Protein AF-A0A499VCW4-F1 (afdb_monomer_lite)

pLDDT: mean 79.91, std 15.6, range [44.62, 96.44]

Foldseek 3Di:
DQDPQLVVLLCCCVVVVDWFKDKDKDKDAPDQCVDPPGDHPDVPPPPPPPDPDQDDDDDPPPRDPVLQLDRMFMFIDMFISVLSNLVALRVLLRVFRRQCRRCVSSVHRGPQQGDNSRAGALVPTDPVCSVVVVVVRVVSVTHYD

Secondary structure (DSSP, 8-state):
---HHHHHHHHHHHHH---SEEEEEEEEESSGGGSTTSPPPP-S---------S------TT--GGG---SEEEEEEEEEHHHHHHTSHHHHHHHHHHHHHHHHHTT-S--TTB-TTS-B-GGGS-HHHHHHHHHHHHHHT--B-

Radius of gyration: 16.68 Å; chains: 1; bounding box: 38×37×43 Å

Sequence (145 aa):
MKSGTVFLAGHARDRCGTTGTAAIEVCFVDQMHSHRHAPLEPAVGRISRERVLPMAVALPASFPQHMRTSAYAQADGAAVLDDLADARTGLVQASSPLADQIFHTFGIAEAHPLVHTGEIRASAWHFELRDTITSWARTRGVPVV

Structure (mmCIF, N/CA/C/O backbone):
data_AF-A0A499VCW4-F1
#
_entry.id   AF-A0A499VCW4-F1
#
loop_
_atom_site.group_PDB
_atom_site.id
_atom_site.type_symbol
_atom_site.label_atom_id
_atom_site.label_alt_id
_atom_site.label_comp_id
_atom_site.label_asym_id
_atom_site.label_entity_id
_atom_site.label_seq_id
_atom_site.pdbx_PDB_ins_code
_atom_site.Cartn_x
_atom_site.Cartn_y
_atom_site.Cartn_z
_atom_site.occupancy
_atom_site.B_iso_or_equiv
_atom_site.auth_seq_id
_atom_site.auth_comp_id
_atom_site.auth_asym_id
_atom_site.auth_atom_id
_atom_site.pdbx_PDB_model_num
ATOM 1 N N . MET A 1 1 ? 3.859 10.229 8.024 1.00 48.88 1 MET A N 1
ATOM 2 C CA . MET A 1 1 ? 3.180 10.068 6.719 1.00 48.88 1 MET A CA 1
ATOM 3 C C . MET A 1 1 ? 1.807 9.441 6.963 1.00 48.88 1 MET A C 1
ATOM 5 O O . MET A 1 1 ? 1.754 8.416 7.631 1.00 48.88 1 MET A O 1
ATOM 9 N N . LYS A 1 2 ? 0.704 10.079 6.546 1.00 53.88 2 LYS A N 1
ATOM 10 C CA . LYS A 1 2 ? -0.648 9.482 6.583 1.00 53.88 2 LYS A CA 1
ATOM 11 C C . LYS A 1 2 ? -1.031 9.147 5.141 1.00 53.88 2 LYS A C 1
ATOM 13 O O . LYS A 1 2 ? -0.944 10.034 4.296 1.00 53.88 2 LYS A O 1
ATOM 18 N N . SER A 1 3 ? -1.364 7.890 4.851 1.00 73.81 3 SER A N 1
ATOM 19 C CA . SER A 1 3 ? -1.832 7.500 3.516 1.00 73.81 3 SER A CA 1
ATOM 20 C C . SER A 1 3 ? -3.289 7.929 3.320 1.00 73.81 3 SER A C 1
ATOM 22 O O . SER A 1 3 ? -4.028 8.087 4.295 1.00 73.81 3 SER A O 1
ATOM 24 N N . GLY A 1 4 ? -3.706 8.113 2.062 1.00 78.88 4 GLY A N 1
ATOM 25 C CA . GLY A 1 4 ? -5.107 8.394 1.731 1.00 78.88 4 GLY A CA 1
ATOM 26 C C . GLY A 1 4 ? -6.043 7.287 2.223 1.00 78.88 4 GLY A C 1
ATOM 27 O O . GLY A 1 4 ? -7.074 7.586 2.811 1.00 78.88 4 GLY A O 1
ATOM 28 N N . THR A 1 5 ? -5.634 6.021 2.095 1.00 84.19 5 THR A N 1
ATOM 29 C CA . THR A 1 5 ? -6.396 4.855 2.571 1.00 84.19 5 THR A CA 1
ATOM 30 C C . THR A 1 5 ? -6.634 4.886 4.080 1.00 84.19 5 THR A C 1
ATOM 32 O O . THR A 1 5 ? -7.768 4.725 4.515 1.00 84.19 5 THR A O 1
ATOM 35 N N . VAL A 1 6 ? -5.601 5.173 4.883 1.00 87.88 6 VAL A N 1
ATOM 36 C CA . VAL A 1 6 ? -5.734 5.288 6.350 1.00 87.88 6 VAL A CA 1
ATOM 37 C C . VAL A 1 6 ? -6.665 6.440 6.722 1.00 87.88 6 VAL A C 1
ATOM 39 O O . VAL A 1 6 ? -7.473 6.320 7.639 1.00 87.88 6 VAL A O 1
ATOM 42 N N . PHE A 1 7 ? -6.570 7.565 6.007 1.00 87.50 7 PHE A N 1
ATOM 43 C CA . PHE A 1 7 ? -7.456 8.704 6.233 1.00 87.50 7 PHE A CA 1
ATOM 44 C C . PHE A 1 7 ? -8.918 8.367 5.921 1.00 87.50 7 PHE A C 1
ATOM 46 O O . PHE A 1 7 ? -9.784 8.656 6.741 1.00 87.50 7 PHE A O 1
ATOM 53 N N . LEU A 1 8 ? -9.191 7.753 4.767 1.00 88.25 8 LEU A N 1
ATOM 54 C CA . LEU A 1 8 ? -10.547 7.396 4.350 1.00 88.25 8 LEU A CA 1
ATOM 55 C C . LEU A 1 8 ? -11.163 6.342 5.275 1.00 88.25 8 LEU A C 1
ATOM 57 O O . LEU A 1 8 ? -12.301 6.513 5.702 1.00 88.25 8 LEU A O 1
ATOM 61 N N . ALA A 1 9 ? -10.400 5.310 5.642 1.00 90.38 9 ALA A N 1
ATOM 62 C CA . ALA A 1 9 ? -10.853 4.286 6.577 1.00 90.38 9 ALA A CA 1
ATOM 63 C C . ALA A 1 9 ? -11.149 4.871 7.966 1.00 90.38 9 ALA A C 1
ATOM 65 O O . ALA A 1 9 ? -12.225 4.643 8.516 1.00 90.38 9 ALA A O 1
ATOM 66 N N . GLY A 1 10 ? -10.245 5.703 8.497 1.00 91.19 10 GLY A N 1
ATOM 67 C CA . GLY A 1 10 ? -10.469 6.401 9.764 1.00 91.19 10 GLY A CA 1
ATOM 68 C C . GLY A 1 10 ? -11.663 7.354 9.707 1.00 91.19 10 GLY A C 1
ATOM 69 O O . GLY A 1 10 ? -12.438 7.426 10.651 1.00 91.19 10 GLY A O 1
ATOM 70 N N . HIS A 1 11 ? -11.878 8.047 8.586 1.00 91.56 11 HIS A N 1
ATOM 71 C CA . HIS A 1 11 ? -13.058 8.892 8.411 1.00 91.56 11 HIS A CA 1
ATOM 72 C C . HIS A 1 11 ? -14.353 8.068 8.412 1.00 91.56 11 HIS A C 1
ATOM 74 O O . HIS A 1 11 ? -15.282 8.409 9.139 1.00 91.56 11 HIS A O 1
ATOM 80 N N . ALA A 1 12 ? -14.409 6.972 7.651 1.00 90.62 12 ALA A N 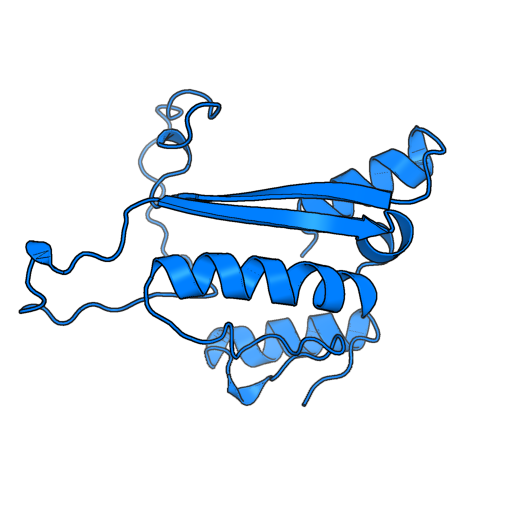1
ATOM 81 C CA . ALA A 1 12 ? -15.576 6.092 7.607 1.00 90.62 12 ALA A CA 1
ATOM 82 C C . ALA A 1 12 ? -15.909 5.514 8.995 1.00 90.62 12 ALA A C 1
ATOM 84 O O . ALA A 1 12 ? -17.062 5.563 9.427 1.00 90.62 12 ALA A O 1
ATOM 85 N N . ARG A 1 13 ? -14.895 5.054 9.734 1.00 92.12 13 ARG A N 1
ATOM 86 C CA . ARG A 1 13 ? -15.064 4.537 11.094 1.00 92.12 13 ARG A CA 1
ATOM 87 C C . ARG A 1 13 ? -15.485 5.623 12.078 1.00 92.12 13 ARG A C 1
ATOM 89 O O . ARG A 1 13 ? -16.531 5.521 12.712 1.00 92.12 13 ARG A O 1
ATOM 96 N N . ASP A 1 14 ? -14.690 6.682 12.184 1.00 92.06 14 ASP A N 1
ATOM 97 C CA . ASP A 1 14 ? -14.793 7.639 13.286 1.00 92.06 14 ASP A CA 1
ATOM 98 C C . ASP A 1 14 ? -15.888 8.693 13.052 1.00 92.06 14 ASP A C 1
ATOM 100 O O . ASP A 1 14 ? -16.412 9.266 14.007 1.00 92.06 14 ASP A O 1
ATOM 104 N N . ARG A 1 15 ? -16.227 8.998 11.789 1.00 91.38 15 ARG A N 1
ATOM 105 C CA . ARG A 1 15 ? -17.234 10.020 11.437 1.00 91.38 15 ARG A CA 1
ATOM 106 C C . ARG A 1 15 ? -18.547 9.437 10.946 1.00 91.38 15 ARG A C 1
ATOM 108 O O . ARG A 1 15 ? -19.580 10.057 11.179 1.00 91.38 15 ARG A O 1
ATOM 115 N N . CYS A 1 16 ? -18.517 8.280 10.290 1.00 89.56 16 CYS A N 1
ATOM 116 C CA . CYS A 1 16 ? -19.723 7.638 9.766 1.00 89.56 16 CYS A CA 1
ATOM 117 C C . CYS A 1 16 ? -20.161 6.426 10.599 1.00 89.56 16 CYS A C 1
ATOM 119 O O . CYS A 1 16 ? -21.195 5.839 10.292 1.00 89.56 16 CYS A O 1
ATOM 121 N N . GLY A 1 17 ? -19.395 6.033 11.628 1.00 88.31 17 GLY A N 1
ATOM 122 C CA . GLY A 1 17 ? -19.697 4.859 12.455 1.00 88.31 17 GLY A CA 1
ATOM 123 C C . GLY A 1 17 ? -19.704 3.551 11.661 1.00 88.31 17 GLY A C 1
ATOM 124 O O . GLY A 1 17 ? -20.356 2.593 12.063 1.00 88.31 17 GLY A O 1
ATOM 125 N N . THR A 1 18 ? -19.049 3.529 10.497 1.00 90.25 18 THR A N 1
ATOM 126 C CA . THR A 1 18 ? -19.061 2.386 9.581 1.00 90.25 18 THR A CA 1
ATOM 127 C C . THR A 1 18 ? -17.911 1.447 9.912 1.00 90.25 18 THR A C 1
ATOM 129 O O . THR A 1 18 ? -16.761 1.873 9.975 1.00 90.25 18 THR A O 1
ATOM 132 N N . THR A 1 19 ? -18.214 0.165 10.083 1.00 88.75 19 THR A N 1
ATOM 133 C CA . THR A 1 19 ? -17.232 -0.894 10.346 1.00 88.75 19 THR A CA 1
ATOM 134 C C . THR A 1 19 ? -17.445 -2.066 9.388 1.00 88.75 19 THR A C 1
ATOM 136 O O . THR A 1 19 ? -18.407 -2.089 8.616 1.00 88.75 19 THR A O 1
ATOM 139 N N . GLY A 1 20 ? -16.539 -3.044 9.418 1.00 90.19 20 GLY A N 1
ATOM 140 C CA . GLY A 1 20 ? -16.623 -4.242 8.582 1.00 90.19 20 GLY A CA 1
ATOM 141 C C . GLY A 1 20 ? -15.833 -4.136 7.278 1.00 90.19 20 GLY A C 1
ATOM 142 O O . GLY A 1 20 ? -14.873 -3.375 7.172 1.00 90.19 20 GLY A O 1
ATOM 143 N N . THR A 1 21 ? -16.189 -4.969 6.303 1.00 93.19 21 THR A N 1
ATOM 144 C CA . THR A 1 21 ? -15.422 -5.136 5.064 1.00 93.19 21 THR A CA 1
ATOM 145 C C . THR A 1 21 ? -15.721 -4.028 4.056 1.00 93.19 21 THR A C 1
ATOM 147 O O . THR A 1 21 ? -16.878 -3.766 3.737 1.00 93.19 21 THR A O 1
ATOM 150 N N . ALA A 1 22 ? -14.672 -3.424 3.502 1.00 91.06 22 ALA A N 1
ATOM 151 C CA . ALA A 1 22 ? -14.740 -2.484 2.392 1.00 91.06 22 ALA A CA 1
ATOM 152 C C . ALA A 1 22 ? -14.028 -3.048 1.159 1.00 91.06 22 ALA A C 1
ATOM 154 O O . ALA A 1 22 ? -12.985 -3.695 1.277 1.00 91.06 22 ALA A O 1
ATOM 155 N N . ALA A 1 23 ? -14.583 -2.766 -0.021 1.00 91.94 23 ALA A N 1
ATOM 156 C CA . ALA A 1 23 ? -13.892 -2.971 -1.286 1.00 91.94 23 ALA A CA 1
ATOM 157 C C . ALA A 1 23 ? -12.824 -1.883 -1.478 1.00 91.94 23 ALA A C 1
ATOM 159 O O . ALA A 1 23 ? -13.049 -0.716 -1.150 1.00 91.94 23 ALA A O 1
ATOM 160 N N . ILE A 1 24 ? -11.668 -2.274 -2.002 1.00 90.06 24 ILE A N 1
ATOM 161 C CA . ILE A 1 24 ? -10.551 -1.390 -2.319 1.00 90.06 24 ILE A CA 1
ATOM 162 C C . ILE A 1 24 ? -10.221 -1.574 -3.794 1.00 90.06 24 ILE A C 1
ATOM 164 O O . ILE A 1 24 ? -9.944 -2.688 -4.227 1.00 90.06 24 ILE A O 1
ATOM 168 N N . GLU A 1 25 ? -10.178 -0.463 -4.516 1.00 88.38 25 GLU A N 1
ATOM 169 C CA . GLU A 1 25 ? -9.646 -0.381 -5.872 1.00 88.38 25 GLU A CA 1
ATOM 170 C C . GLU A 1 25 ? -8.407 0.521 -5.844 1.00 88.38 25 GLU A C 1
ATOM 172 O O . GLU A 1 25 ? -8.422 1.615 -5.266 1.00 88.38 25 GLU A O 1
ATOM 177 N N . VAL A 1 26 ? -7.313 0.057 -6.446 1.00 85.38 26 VAL A N 1
ATOM 178 C CA . VAL A 1 26 ? -6.061 0.806 -6.560 1.00 85.38 26 VAL A CA 1
ATOM 179 C C . VAL A 1 26 ? -5.656 0.886 -8.019 1.00 85.38 26 VAL A C 1
ATOM 181 O O . VAL A 1 26 ? -5.477 -0.131 -8.678 1.00 85.38 26 VAL A O 1
ATOM 184 N N . CYS A 1 27 ? -5.429 2.108 -8.496 1.00 82.69 27 CYS A N 1
ATOM 185 C CA . CYS A 1 27 ? -4.878 2.363 -9.820 1.00 82.69 27 CYS A CA 1
ATOM 186 C C . CYS A 1 27 ? -3.471 2.956 -9.710 1.00 82.69 27 CYS A C 1
ATOM 188 O O . CYS A 1 27 ? -3.273 4.000 -9.082 1.00 82.69 27 CYS A O 1
ATOM 190 N N . PHE A 1 28 ? -2.501 2.327 -10.370 1.00 77.44 28 PHE A N 1
ATOM 191 C CA . PHE A 1 28 ? -1.179 2.887 -10.610 1.00 77.44 28 PHE A CA 1
ATOM 192 C C . PHE A 1 28 ? -1.146 3.525 -12.000 1.00 77.44 28 PHE A C 1
ATOM 194 O O . PHE A 1 28 ? -1.388 2.864 -13.009 1.00 77.44 28 PHE A O 1
ATOM 201 N N . VAL A 1 29 ? -0.848 4.822 -12.041 1.00 73.31 29 VAL A N 1
ATOM 202 C CA . VAL A 1 29 ? -0.785 5.628 -13.264 1.00 73.31 29 VAL A CA 1
ATOM 203 C C . VAL A 1 29 ? 0.531 6.387 -13.322 1.00 73.31 29 VAL A C 1
ATOM 205 O O . VAL A 1 29 ? 0.987 6.916 -12.307 1.00 73.31 29 VAL A O 1
ATOM 208 N N . ASP A 1 30 ? 1.118 6.483 -14.514 1.00 65.38 30 ASP A N 1
ATOM 209 C CA . ASP A 1 30 ? 2.335 7.276 -14.747 1.00 65.38 30 ASP A CA 1
ATOM 210 C C . ASP A 1 30 ? 2.119 8.760 -14.378 1.00 65.38 30 ASP A C 1
ATOM 212 O O . ASP A 1 30 ? 2.910 9.391 -13.667 1.00 65.38 30 ASP A O 1
ATOM 216 N N . GLN A 1 31 ? 0.962 9.308 -14.763 1.00 65.75 31 GLN A N 1
ATOM 217 C CA . GLN A 1 31 ? 0.554 10.675 -14.450 1.00 65.75 31 GLN A CA 1
ATOM 218 C C . GLN A 1 31 ? -0.845 10.674 -13.838 1.00 65.75 31 GLN A C 1
ATOM 220 O O . GLN A 1 31 ? -1.744 10.017 -14.338 1.00 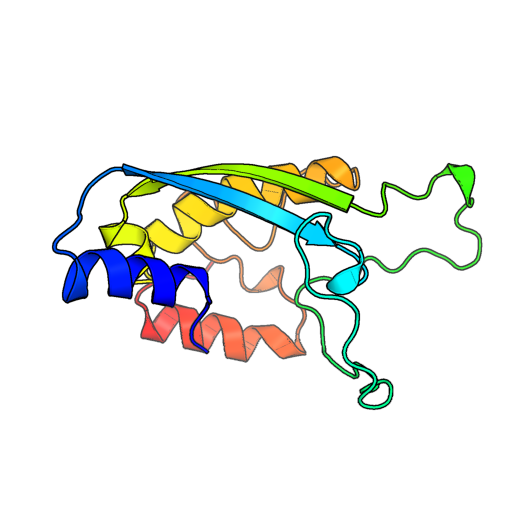65.75 31 GLN A O 1
ATOM 225 N N . MET A 1 32 ? -1.065 11.412 -12.743 1.00 63.56 32 MET A N 1
ATOM 226 C CA . MET A 1 32 ? -2.360 11.381 -12.038 1.00 63.56 32 MET A CA 1
ATOM 227 C C . MET A 1 32 ? -3.537 11.739 -12.953 1.00 63.56 32 MET A C 1
ATOM 229 O O . MET A 1 32 ? -4.591 11.129 -12.837 1.00 63.56 32 MET A O 1
ATOM 233 N N . HIS A 1 33 ? -3.340 12.668 -13.889 1.00 64.94 33 HIS A N 1
ATOM 234 C CA . HIS A 1 33 ? -4.362 13.086 -14.848 1.00 64.94 33 HIS A CA 1
ATOM 235 C C . HIS A 1 33 ? -4.668 12.034 -15.930 1.00 64.94 33 HIS A C 1
ATOM 237 O O . HIS A 1 33 ? -5.623 12.213 -16.678 1.00 64.94 33 HIS A O 1
ATOM 243 N N . SER A 1 34 ? -3.882 10.955 -16.049 1.00 67.12 34 SER A N 1
ATOM 244 C CA . SER A 1 34 ? -4.171 9.876 -17.002 1.00 67.12 34 SER A CA 1
ATOM 245 C C . SER A 1 34 ? -5.217 8.886 -16.480 1.00 67.12 34 SER A C 1
ATOM 247 O O . SER A 1 34 ? -5.718 8.061 -17.242 1.00 67.12 34 SER A O 1
ATOM 249 N N . HIS A 1 35 ? -5.595 8.970 -15.199 1.00 66.94 35 HIS A N 1
ATOM 250 C CA . HIS A 1 35 ? -6.696 8.184 -14.655 1.00 66.94 35 HIS A CA 1
ATOM 251 C C . HIS A 1 35 ? -8.047 8.688 -15.191 1.00 66.94 35 HIS A C 1
ATOM 253 O O . HIS A 1 35 ? -8.329 9.884 -15.153 1.00 66.94 35 HIS A O 1
ATOM 259 N N . ARG A 1 36 ? -8.935 7.771 -15.605 1.00 72.81 36 ARG A N 1
ATOM 260 C CA . ARG A 1 36 ? -10.239 8.086 -16.235 1.00 72.81 36 ARG A CA 1
ATOM 261 C C . ARG A 1 36 ? -11.167 8.993 -15.412 1.00 72.81 36 ARG A C 1
ATOM 263 O O . ARG A 1 36 ? -12.069 9.610 -15.967 1.00 72.81 36 ARG A O 1
ATOM 270 N N . HIS A 1 37 ? -10.975 9.029 -14.094 1.00 74.31 37 HIS A N 1
ATOM 271 C CA . HIS A 1 37 ? -11.751 9.850 -13.157 1.00 74.31 37 HIS A CA 1
ATOM 272 C C . HIS A 1 37 ? -10.926 10.967 -12.506 1.00 74.31 37 HIS A C 1
ATOM 274 O O . HIS A 1 37 ? -11.415 11.627 -11.592 1.00 74.31 37 HIS A O 1
ATOM 280 N N . ALA A 1 38 ? -9.666 11.160 -12.907 1.00 66.56 38 ALA A N 1
ATOM 281 C CA . ALA A 1 38 ? -8.873 12.245 -12.351 1.00 66.56 38 ALA A CA 1
ATOM 282 C C . ALA A 1 38 ? -9.345 13.605 -12.887 1.00 66.56 38 ALA A C 1
ATOM 284 O O . ALA A 1 38 ? -9.743 13.710 -14.050 1.00 66.56 38 ALA A O 1
ATOM 285 N N . PRO A 1 39 ? -9.284 14.662 -12.059 1.00 64.88 39 PRO A N 1
ATOM 286 C CA . PRO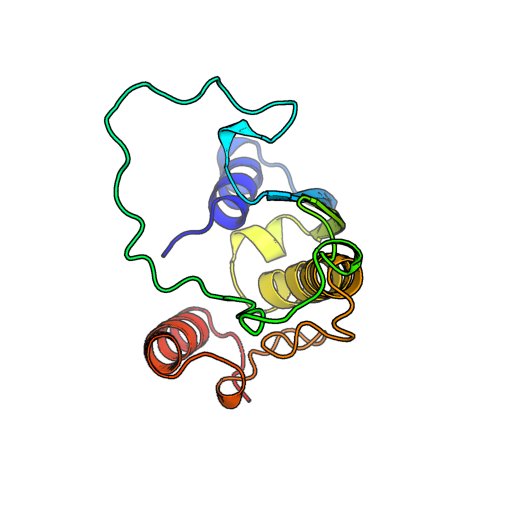 A 1 39 ? -9.434 16.018 -12.558 1.00 64.88 39 PRO A CA 1
ATOM 287 C C . PRO A 1 39 ? -8.345 16.316 -13.599 1.00 64.88 39 PRO A C 1
ATOM 289 O O . PRO A 1 39 ? -7.230 15.793 -13.512 1.00 64.88 39 PRO A O 1
ATOM 292 N N . LEU A 1 40 ? -8.678 17.169 -14.575 1.00 63.84 40 LEU A N 1
ATOM 293 C CA . LEU A 1 40 ? -7.728 17.665 -15.576 1.00 63.84 40 LEU A CA 1
ATOM 294 C C . LEU A 1 40 ? -6.474 18.216 -14.884 1.00 63.84 40 LEU A C 1
ATOM 296 O O . LEU A 1 40 ? -6.574 18.787 -13.795 1.00 63.84 40 LEU A O 1
ATOM 300 N N . GLU A 1 41 ? -5.308 18.042 -15.513 1.00 57.81 41 GLU A N 1
ATOM 301 C CA . GLU A 1 41 ? -4.034 18.493 -14.948 1.00 57.81 41 GLU A CA 1
ATOM 302 C C . GLU A 1 41 ? -4.131 19.977 -14.549 1.00 57.81 41 GLU A C 1
ATOM 304 O O . GLU A 1 41 ? -4.378 20.827 -15.410 1.00 57.81 41 GLU A O 1
ATOM 309 N N . PRO A 1 42 ? -3.978 20.324 -13.255 1.00 54.91 42 PRO A N 1
ATOM 310 C CA . PRO A 1 42 ? -3.960 21.720 -12.863 1.00 54.91 42 PRO A CA 1
ATOM 311 C C . PRO A 1 42 ? -2.732 22.370 -13.503 1.00 54.91 42 PRO A C 1
ATOM 313 O O . PRO A 1 42 ? -1.614 21.902 -13.305 1.00 54.91 42 PRO A O 1
ATOM 316 N N . ALA A 1 43 ? -2.935 23.456 -14.256 1.00 56.47 43 ALA A N 1
ATOM 317 C CA . ALA A 1 43 ? -1.901 24.189 -14.999 1.00 56.47 43 ALA A CA 1
ATOM 318 C C . ALA A 1 43 ? -0.900 24.952 -14.098 1.00 56.47 43 ALA A C 1
ATOM 320 O O . ALA A 1 43 ? -0.409 26.025 -14.445 1.00 56.47 43 ALA A O 1
ATOM 321 N N . VAL A 1 44 ? -0.610 24.426 -12.910 1.00 53.31 44 VAL A N 1
ATOM 322 C CA . VAL A 1 44 ? 0.416 24.929 -12.002 1.00 53.31 44 VAL A CA 1
ATOM 323 C C . VAL A 1 44 ? 1.700 24.203 -12.388 1.00 53.31 44 VAL A C 1
ATOM 325 O O . VAL A 1 44 ? 1.758 22.980 -12.301 1.00 53.31 44 VAL A O 1
ATOM 328 N N . GLY A 1 45 ? 2.671 24.958 -12.914 1.00 48.34 45 GLY A N 1
ATOM 329 C CA . GLY A 1 45 ? 3.842 24.463 -13.646 1.00 48.34 45 GLY A CA 1
ATOM 330 C C . GLY A 1 45 ? 4.458 23.174 -13.098 1.00 48.34 45 GLY A C 1
ATOM 331 O O . GLY A 1 45 ? 4.547 23.001 -11.885 1.00 48.34 45 GLY A O 1
ATOM 332 N N . ARG A 1 46 ? 4.881 22.287 -14.019 1.00 46.72 46 ARG A N 1
ATOM 333 C CA . ARG A 1 46 ? 5.482 20.966 -13.750 1.00 46.72 46 ARG A CA 1
ATOM 334 C C . ARG A 1 46 ? 6.372 21.029 -12.512 1.00 46.72 46 ARG A C 1
ATOM 336 O O . ARG A 1 46 ? 7.521 21.457 -12.586 1.00 46.72 46 ARG A O 1
ATOM 343 N N . ILE A 1 47 ? 5.843 20.573 -11.379 1.00 47.72 47 ILE A N 1
ATOM 344 C CA . ILE A 1 47 ? 6.657 20.304 -10.204 1.00 47.72 47 ILE A CA 1
ATOM 345 C C . ILE A 1 47 ? 7.559 19.155 -10.639 1.00 47.72 47 ILE A C 1
ATOM 347 O O . ILE A 1 47 ? 7.079 18.032 -10.817 1.00 47.72 47 ILE A O 1
ATOM 351 N N . SER A 1 48 ? 8.835 19.452 -10.900 1.00 46.53 48 SER A N 1
ATOM 352 C CA . SER A 1 48 ? 9.842 18.426 -11.148 1.00 46.53 48 SER A CA 1
ATOM 353 C C . SER A 1 48 ? 9.760 17.449 -9.983 1.00 46.53 48 SER A C 1
ATOM 355 O O . SER A 1 48 ? 10.018 17.814 -8.834 1.00 46.53 48 SER A O 1
ATOM 357 N N . ARG A 1 49 ? 9.290 16.229 -10.251 1.00 49.38 49 ARG A N 1
ATOM 358 C CA . ARG A 1 49 ? 9.252 15.167 -9.252 1.00 49.38 49 ARG A CA 1
ATOM 359 C C . ARG A 1 49 ? 10.685 14.676 -9.063 1.00 49.38 49 ARG A C 1
ATOM 361 O O . ARG A 1 49 ? 11.016 13.576 -9.482 1.00 49.38 49 ARG A O 1
ATOM 368 N N . GLU A 1 50 ? 11.506 15.441 -8.355 1.00 44.62 50 GLU A N 1
ATOM 369 C CA . GLU A 1 50 ? 12.551 14.847 -7.517 1.00 44.62 50 GLU A CA 1
ATOM 370 C C . GLU A 1 50 ? 11.846 14.196 -6.322 1.00 44.62 50 GLU A C 1
ATOM 372 O O . GLU A 1 50 ? 11.861 14.669 -5.190 1.00 44.62 50 GLU A O 1
ATOM 377 N N . ARG A 1 51 ? 11.080 13.142 -6.599 1.00 50.81 51 ARG A N 1
ATOM 378 C CA . ARG A 1 51 ? 10.526 12.274 -5.571 1.00 50.81 51 ARG A CA 1
ATOM 379 C C . ARG A 1 51 ? 11.205 10.941 -5.755 1.00 50.81 51 ARG A C 1
ATOM 381 O O . ARG A 1 51 ? 11.009 10.299 -6.782 1.00 50.81 51 ARG A O 1
ATOM 388 N N . VAL A 1 52 ? 11.955 10.533 -4.738 1.00 50.12 52 VAL A N 1
ATOM 389 C CA . VAL A 1 52 ? 12.294 9.130 -4.519 1.00 50.12 52 VAL A CA 1
ATOM 390 C C . VAL A 1 52 ? 10.962 8.388 -4.489 1.00 50.12 52 VAL A C 1
ATOM 392 O O . VAL A 1 52 ? 10.192 8.489 -3.531 1.00 50.12 52 VAL A O 1
ATOM 395 N N . LEU A 1 53 ? 10.612 7.759 -5.608 1.00 54.72 53 LEU A N 1
ATOM 396 C CA . LEU A 1 53 ? 9.432 6.920 -5.668 1.00 54.72 53 LEU A CA 1
ATOM 397 C C . LEU A 1 53 ? 9.737 5.670 -4.841 1.00 54.72 53 LEU A C 1
ATOM 399 O O . LEU A 1 53 ? 10.857 5.160 -4.907 1.00 54.72 53 LEU A O 1
ATOM 403 N N . PRO A 1 54 ? 8.762 5.143 -4.083 1.00 44.81 54 PRO A N 1
ATOM 404 C CA . PRO A 1 54 ? 8.948 3.879 -3.376 1.00 44.81 54 PRO A CA 1
ATOM 405 C C . PRO A 1 54 ? 9.318 2.736 -4.333 1.00 44.81 54 PRO A C 1
ATOM 407 O O . PRO A 1 54 ? 9.96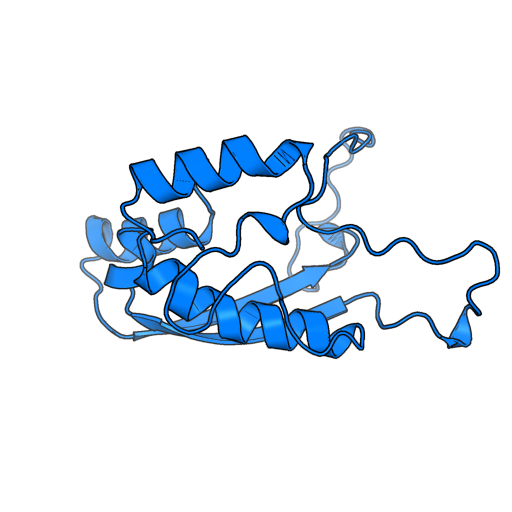4 1.780 -3.918 1.00 44.81 54 PRO A O 1
ATOM 410 N N . MET A 1 55 ? 8.966 2.878 -5.616 1.00 48.28 55 MET A N 1
ATOM 411 C CA . MET A 1 55 ? 9.398 2.021 -6.709 1.00 48.28 55 MET A CA 1
ATOM 412 C C . MET A 1 55 ? 9.723 2.866 -7.946 1.00 48.28 55 MET A C 1
ATOM 414 O O . MET A 1 55 ? 8.907 3.679 -8.380 1.00 48.28 55 MET A O 1
ATOM 418 N N . ALA A 1 56 ? 10.890 2.624 -8.540 1.00 56.53 56 ALA A N 1
ATOM 419 C CA . ALA A 1 56 ? 11.240 3.081 -9.878 1.00 56.53 56 ALA A CA 1
ATOM 420 C C . ALA A 1 56 ? 11.684 1.863 -10.692 1.00 56.53 56 ALA A C 1
ATOM 422 O O . ALA A 1 56 ? 12.660 1.202 -10.343 1.00 56.53 56 ALA A O 1
ATOM 423 N N . VAL A 1 57 ? 10.961 1.554 -11.768 1.00 55.53 57 VAL A N 1
ATOM 424 C CA . VAL A 1 57 ? 11.379 0.517 -12.716 1.00 55.53 57 VAL A CA 1
ATOM 425 C C . VAL A 1 57 ? 12.276 1.189 -13.749 1.00 55.53 57 VAL A C 1
ATOM 427 O O . VAL A 1 57 ? 11.800 1.826 -14.687 1.00 55.53 57 VAL A O 1
ATOM 430 N N . ALA A 1 58 ? 13.589 1.108 -13.536 1.00 56.44 58 ALA A N 1
ATOM 431 C CA . ALA A 1 58 ? 14.562 1.602 -14.499 1.00 56.44 58 ALA A CA 1
ATOM 432 C C . ALA A 1 58 ? 14.615 0.643 -15.695 1.00 56.44 58 ALA A C 1
ATOM 434 O O . ALA A 1 58 ? 15.091 -0.486 -15.583 1.00 56.44 58 ALA A O 1
ATOM 435 N N . LEU A 1 59 ? 14.117 1.094 -16.844 1.00 56.31 59 LEU A N 1
ATOM 436 C CA . LEU A 1 59 ? 14.268 0.365 -18.098 1.00 56.31 59 LEU A CA 1
ATOM 437 C C . LEU A 1 59 ? 15.654 0.675 -18.692 1.00 56.31 59 LEU A C 1
ATOM 439 O O . LEU A 1 59 ? 16.035 1.849 -18.736 1.00 56.31 59 LEU A O 1
ATOM 443 N N . PRO A 1 60 ? 16.421 -0.325 -19.166 1.00 59.28 60 PRO A N 1
ATOM 444 C CA . PRO A 1 60 ? 17.656 -0.058 -19.894 1.00 59.28 60 PRO A CA 1
ATOM 445 C C . PRO A 1 60 ? 17.383 0.820 -21.124 1.00 59.28 60 PRO A C 1
ATOM 447 O O . PRO A 1 60 ? 16.315 0.745 -21.727 1.00 59.28 60 PRO A O 1
ATOM 450 N N . ALA A 1 61 ? 18.357 1.637 -21.535 1.00 64.06 61 ALA A N 1
ATOM 451 C CA . ALA A 1 61 ? 18.202 2.560 -22.669 1.00 64.06 61 ALA A CA 1
ATOM 452 C C . ALA A 1 61 ? 17.818 1.857 -23.991 1.00 64.06 61 ALA A C 1
ATOM 454 O O . ALA A 1 61 ? 17.215 2.467 -24.868 1.00 64.06 61 ALA A O 1
ATOM 455 N N . SER A 1 62 ? 18.145 0.569 -24.120 1.00 63.88 62 SER A N 1
ATOM 456 C CA . SER A 1 62 ? 17.810 -0.301 -25.251 1.00 63.88 62 SER A CA 1
ATOM 457 C C . SER A 1 62 ? 16.544 -1.138 -25.042 1.00 63.88 62 SER A C 1
ATOM 459 O O . SER A 1 62 ? 16.284 -2.044 -25.834 1.00 63.88 62 SER A O 1
ATOM 461 N N . PHE A 1 63 ? 15.762 -0.882 -23.987 1.00 61.56 63 PHE A N 1
ATOM 462 C CA . PHE A 1 63 ? 14.558 -1.656 -23.715 1.00 61.56 63 PHE A CA 1
ATOM 463 C C . PHE A 1 63 ? 13.553 -1.452 -24.856 1.00 61.56 63 PHE A C 1
ATOM 465 O O . PHE A 1 63 ? 13.137 -0.314 -25.108 1.00 61.56 63 PHE A O 1
ATOM 472 N N . PRO A 1 64 ? 13.176 -2.515 -25.584 1.00 61.72 64 PRO A N 1
ATOM 473 C CA . PRO A 1 64 ? 12.350 -2.350 -26.764 1.00 61.72 64 PRO A CA 1
ATOM 474 C C . PRO A 1 64 ? 11.007 -1.717 -26.400 1.00 61.72 64 PRO A C 1
ATOM 476 O O . PRO A 1 64 ? 10.342 -2.152 -25.463 1.00 61.72 64 PRO A O 1
ATOM 479 N N . GLN A 1 65 ? 10.564 -0.704 -27.151 1.00 58.09 65 GLN A N 1
ATOM 480 C CA . GLN A 1 65 ? 9.286 -0.032 -26.869 1.00 58.09 65 GLN A CA 1
ATOM 481 C C . GLN A 1 65 ? 8.092 -0.996 -26.881 1.00 58.09 65 GLN A C 1
ATOM 483 O O . GLN A 1 65 ? 7.144 -0.791 -26.129 1.00 58.09 65 GLN A O 1
ATOM 488 N N . HIS A 1 66 ? 8.162 -2.067 -27.679 1.00 57.41 66 HIS A N 1
ATOM 489 C CA . HIS A 1 66 ? 7.146 -3.121 -27.724 1.00 57.41 66 HIS A CA 1
ATOM 490 C C . HIS A 1 66 ? 7.109 -4.001 -26.463 1.00 57.41 66 HIS A C 1
ATOM 492 O O . HIS A 1 66 ? 6.167 -4.763 -26.291 1.00 57.41 66 HIS A O 1
ATOM 498 N N . MET A 1 67 ? 8.114 -3.903 -25.586 1.00 52.72 67 MET A N 1
ATOM 499 C CA . MET A 1 67 ? 8.154 -4.578 -24.288 1.00 52.72 67 MET A CA 1
ATOM 500 C C . MET A 1 67 ? 7.677 -3.680 -23.137 1.00 52.72 67 MET A C 1
ATOM 502 O O . MET A 1 67 ? 7.702 -4.127 -21.996 1.00 52.72 67 MET A O 1
ATOM 506 N N . ARG A 1 68 ? 7.254 -2.424 -23.379 1.00 57.97 68 ARG A N 1
ATOM 507 C CA . ARG A 1 68 ? 6.744 -1.535 -22.316 1.00 57.97 68 ARG A CA 1
ATOM 508 C C . ARG A 1 68 ? 5.546 -2.179 -21.609 1.00 57.97 68 ARG A C 1
ATOM 510 O O . ARG A 1 68 ? 4.483 -2.343 -22.200 1.00 57.97 68 ARG A O 1
ATOM 517 N N . THR A 1 69 ? 5.727 -2.509 -20.334 1.00 62.12 69 THR A N 1
ATOM 518 C CA . THR A 1 69 ? 4.855 -3.384 -19.540 1.00 62.12 69 THR A CA 1
ATOM 519 C C . THR A 1 69 ? 3.631 -2.673 -18.939 1.00 62.12 69 THR A C 1
ATOM 521 O O . THR A 1 69 ? 3.275 -2.911 -17.798 1.00 62.12 69 THR A O 1
ATOM 524 N N . SER A 1 70 ? 2.935 -1.851 -19.733 1.00 64.94 70 SER A N 1
ATOM 525 C CA . SER A 1 70 ? 1.745 -1.054 -19.365 1.00 64.94 70 SER A CA 1
ATOM 526 C C . SER A 1 70 ? 2.025 0.349 -18.800 1.00 64.94 70 SER A C 1
ATOM 528 O O . SER A 1 70 ? 2.988 0.584 -18.081 1.00 64.94 70 SER A O 1
ATOM 530 N N . ALA A 1 71 ? 1.163 1.312 -19.144 1.00 68.25 71 ALA A N 1
ATOM 531 C CA . ALA A 1 71 ? 1.138 2.668 -18.567 1.00 68.25 71 ALA A CA 1
ATOM 532 C C . ALA A 1 71 ? 0.153 2.786 -17.383 1.00 68.25 71 ALA A C 1
ATOM 534 O O . ALA A 1 71 ? -0.018 3.860 -16.800 1.00 68.25 71 ALA A O 1
ATOM 535 N N . TYR A 1 72 ? -0.525 1.679 -17.079 1.00 74.81 72 TYR A N 1
ATOM 536 C CA . TYR A 1 72 ? -1.634 1.584 -16.148 1.00 74.81 72 TYR A CA 1
ATOM 537 C C . TYR A 1 72 ? -1.632 0.206 -15.484 1.00 74.81 72 TYR A C 1
ATOM 539 O O . TYR A 1 72 ? -1.533 -0.808 -16.175 1.00 74.81 72 TYR A O 1
ATOM 547 N N . ALA A 1 73 ? -1.779 0.157 -14.167 1.00 83.31 73 ALA A N 1
ATOM 548 C CA . ALA A 1 73 ? -2.064 -1.080 -13.451 1.00 83.31 73 ALA A CA 1
ATOM 549 C C . ALA A 1 73 ? -3.251 -0.863 -12.521 1.00 83.31 73 ALA A C 1
ATOM 551 O O . ALA A 1 73 ? -3.365 0.194 -11.902 1.00 83.31 73 ALA A O 1
ATOM 552 N N . GLN A 1 74 ? -4.115 -1.864 -12.422 1.00 87.81 74 GLN A N 1
ATOM 553 C CA . GLN A 1 74 ? -5.254 -1.865 -11.516 1.00 87.81 74 GLN A CA 1
ATOM 554 C C . GLN A 1 74 ? -5.150 -3.085 -10.609 1.00 87.81 74 GLN A C 1
ATOM 556 O O . GLN A 1 74 ? -4.708 -4.150 -11.042 1.00 87.81 74 GLN A O 1
ATOM 561 N N . ALA A 1 75 ? -5.542 -2.909 -9.357 1.00 89.69 75 ALA A N 1
ATOM 562 C CA . ALA A 1 75 ? -5.702 -3.985 -8.404 1.00 89.69 75 ALA A CA 1
ATOM 563 C C . ALA A 1 75 ? -6.991 -3.789 -7.624 1.00 89.69 75 ALA A C 1
ATOM 565 O O . ALA A 1 75 ? -7.315 -2.673 -7.212 1.00 89.69 75 ALA A O 1
ATOM 566 N N . ASP A 1 76 ? -7.668 -4.899 -7.375 1.00 93.25 76 ASP A N 1
ATOM 567 C CA . ASP A 1 76 ? -8.917 -4.937 -6.635 1.00 93.25 76 ASP A CA 1
ATOM 568 C C . ASP A 1 76 ? -8.775 -5.875 -5.439 1.00 93.25 76 ASP A C 1
ATOM 570 O O . ASP A 1 76 ? -8.080 -6.897 -5.481 1.00 93.25 76 ASP A O 1
ATOM 574 N N . GLY A 1 77 ? -9.425 -5.519 -4.338 1.00 92.38 77 GLY A N 1
ATOM 575 C CA . GLY A 1 77 ? -9.383 -6.306 -3.119 1.00 92.38 77 GLY A CA 1
ATOM 576 C C . GLY A 1 77 ? -10.440 -5.887 -2.115 1.00 92.38 77 GLY A C 1
ATOM 577 O O . GLY A 1 77 ? -11.289 -5.034 -2.368 1.00 92.38 77 GLY A O 1
ATOM 578 N N . ALA A 1 78 ? -10.380 -6.508 -0.947 1.00 92.44 78 ALA A N 1
ATOM 579 C CA . ALA A 1 78 ? -11.231 -6.170 0.176 1.00 92.44 78 ALA A CA 1
ATOM 580 C C . ALA A 1 78 ? -10.415 -6.204 1.465 1.00 92.44 78 ALA A C 1
ATOM 582 O O . ALA A 1 78 ? -9.493 -7.006 1.602 1.00 92.44 78 ALA A O 1
ATOM 583 N N . ALA A 1 79 ? -10.763 -5.341 2.412 1.00 93.00 79 ALA A N 1
ATOM 584 C CA . ALA A 1 79 ? -10.150 -5.329 3.733 1.00 93.00 79 ALA A CA 1
ATOM 585 C C . ALA A 1 79 ? -11.152 -4.898 4.798 1.00 93.00 79 ALA A C 1
ATOM 587 O O . ALA A 1 79 ? -12.180 -4.291 4.497 1.00 93.00 79 ALA A O 1
ATOM 588 N N . VAL A 1 80 ? -10.837 -5.190 6.055 1.00 93.69 80 VAL A N 1
ATOM 589 C CA . VAL A 1 80 ? -11.603 -4.684 7.193 1.00 93.69 80 VAL A CA 1
ATOM 590 C C . VAL A 1 80 ? -11.242 -3.213 7.410 1.00 93.69 80 VAL A C 1
ATOM 592 O O . VAL A 1 80 ? -10.069 -2.856 7.495 1.00 93.69 80 VAL A O 1
ATOM 595 N N . LEU A 1 81 ? -12.249 -2.343 7.490 1.00 92.44 81 LEU A N 1
ATOM 596 C CA . LEU A 1 81 ? -12.066 -0.899 7.666 1.00 92.44 81 LEU A CA 1
ATOM 597 C C . LEU A 1 81 ? -11.236 -0.559 8.906 1.00 92.44 81 LEU A C 1
ATOM 599 O O . LEU A 1 81 ? -10.385 0.326 8.844 1.00 92.44 81 LEU A O 1
ATOM 603 N N . ASP A 1 82 ? -11.449 -1.279 10.005 1.00 91.81 82 ASP A N 1
ATOM 604 C CA . ASP A 1 82 ? -10.726 -1.063 11.260 1.00 91.81 82 ASP A CA 1
ATOM 605 C C . ASP A 1 82 ? -9.223 -1.347 11.109 1.00 91.81 82 ASP A C 1
ATOM 607 O O . ASP A 1 82 ? -8.390 -0.546 11.540 1.00 91.81 82 ASP A O 1
ATOM 611 N N . ASP A 1 83 ? -8.875 -2.414 10.386 1.00 91.38 83 ASP A N 1
ATOM 612 C CA . ASP A 1 83 ? -7.490 -2.791 10.090 1.00 91.38 83 ASP A CA 1
ATOM 613 C C . ASP A 1 83 ? -6.769 -1.736 9.237 1.00 91.38 83 ASP A C 1
ATOM 615 O O . ASP A 1 83 ? -5.584 -1.442 9.445 1.00 91.38 83 ASP A O 1
ATOM 619 N N . LEU A 1 84 ? -7.493 -1.124 8.292 1.00 91.19 84 LEU A N 1
ATOM 620 C CA . LEU A 1 84 ? -6.983 -0.010 7.493 1.00 91.19 84 LEU A CA 1
ATOM 621 C C . LEU A 1 84 ? -6.835 1.269 8.328 1.00 91.19 84 LEU A C 1
ATOM 623 O O . LEU A 1 84 ? -5.847 1.991 8.174 1.00 91.19 84 LEU A O 1
ATOM 627 N N . ALA A 1 85 ? -7.805 1.563 9.196 1.00 91.50 85 ALA A N 1
ATOM 628 C CA . ALA A 1 85 ? -7.847 2.782 10.000 1.00 91.50 85 ALA A CA 1
ATOM 629 C C . ALA A 1 85 ? -6.723 2.825 11.047 1.00 91.50 85 ALA A C 1
ATOM 631 O O . ALA A 1 85 ? -6.107 3.874 11.260 1.00 91.50 85 ALA A O 1
ATOM 632 N N . ASP A 1 86 ? -6.404 1.682 11.657 1.00 90.62 86 ASP A N 1
ATOM 633 C CA . ASP A 1 86 ? -5.357 1.590 12.678 1.00 90.62 86 ASP A CA 1
ATOM 634 C C . ASP A 1 86 ? -3.941 1.682 12.088 1.00 90.62 86 ASP A C 1
ATOM 636 O O . ASP A 1 86 ? -2.984 2.045 12.786 1.00 90.62 86 ASP A O 1
ATOM 640 N N . ALA A 1 87 ? -3.809 1.435 10.779 1.00 87.50 87 ALA A N 1
ATOM 641 C CA . ALA A 1 87 ? -2.560 1.521 10.027 1.00 87.50 87 ALA A CA 1
ATOM 642 C C . ALA A 1 87 ? -1.443 0.621 10.587 1.00 87.50 87 ALA A C 1
ATOM 644 O O . ALA A 1 87 ? -0.278 1.026 10.622 1.00 87.50 87 ALA A O 1
ATOM 645 N N . ARG A 1 88 ? -1.814 -0.575 11.060 1.00 93.19 88 ARG A N 1
ATOM 646 C CA . ARG A 1 88 ? -0.912 -1.586 11.636 1.00 93.19 88 ARG A CA 1
ATOM 647 C C . ARG A 1 88 ? -0.710 -2.742 10.649 1.00 93.19 88 ARG A C 1
ATOM 649 O O . ARG A 1 88 ? -0.790 -2.547 9.440 1.00 93.19 88 ARG A O 1
ATOM 656 N N . THR A 1 89 ? -0.464 -3.947 11.159 1.00 93.44 89 THR A N 1
ATOM 657 C CA . THR A 1 89 ? -0.287 -5.183 10.383 1.00 93.44 89 THR A CA 1
ATOM 658 C C . THR A 1 89 ? -1.407 -5.405 9.367 1.00 93.44 89 THR A C 1
ATOM 660 O O . THR A 1 89 ? -1.115 -5.701 8.213 1.00 93.44 89 THR A O 1
ATOM 663 N N . GLY A 1 90 ? -2.669 -5.177 9.746 1.00 92.31 90 GLY A N 1
ATOM 664 C CA . GLY A 1 90 ? -3.811 -5.371 8.848 1.00 92.31 90 GLY A CA 1
ATOM 665 C C . GLY A 1 90 ? -3.777 -4.487 7.592 1.00 92.31 90 GLY A C 1
ATOM 666 O O . GLY A 1 90 ? -4.142 -4.936 6.508 1.00 92.31 90 GLY A O 1
ATOM 667 N N . LEU A 1 91 ? -3.218 -3.272 7.678 1.00 92.25 91 LEU A N 1
ATOM 668 C CA . LEU A 1 91 ? -2.973 -2.430 6.501 1.00 92.25 91 LEU A CA 1
ATOM 669 C C . LEU A 1 91 ? -1.951 -3.066 5.548 1.00 92.25 91 LEU A C 1
ATOM 671 O O . LEU A 1 91 ? -2.128 -3.002 4.333 1.00 92.25 91 LEU A O 1
ATOM 675 N N . VAL A 1 92 ? -0.881 -3.660 6.080 1.00 93.5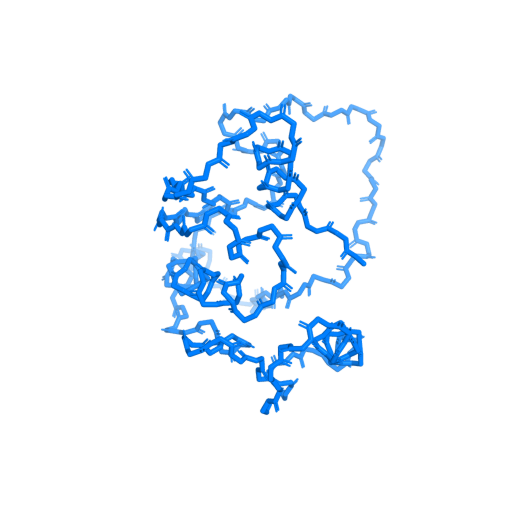0 92 VAL A N 1
ATOM 676 C CA . VAL A 1 92 ? 0.153 -4.322 5.269 1.00 93.50 92 VAL A CA 1
ATOM 677 C C . VAL A 1 92 ? -0.398 -5.595 4.632 1.00 93.50 92 VAL A C 1
ATOM 679 O O . VAL A 1 92 ? -0.213 -5.790 3.434 1.00 93.50 92 VAL A O 1
ATOM 682 N N . GLN A 1 93 ? -1.153 -6.393 5.390 1.00 93.69 93 GLN A N 1
ATOM 683 C CA . GLN A 1 93 ? -1.839 -7.589 4.891 1.00 93.69 93 GLN A CA 1
ATOM 684 C C . GLN A 1 93 ? -2.812 -7.253 3.760 1.00 93.69 93 GLN A C 1
ATOM 686 O O . GLN A 1 93 ? -2.808 -7.922 2.734 1.00 93.69 93 GLN A O 1
ATOM 691 N N . ALA A 1 94 ? -3.597 -6.181 3.906 1.00 92.50 94 ALA A N 1
ATOM 692 C CA . ALA A 1 94 ? -4.504 -5.712 2.861 1.00 92.50 94 ALA A CA 1
ATOM 693 C C . ALA A 1 94 ? -3.761 -5.162 1.631 1.00 92.50 94 ALA A C 1
ATOM 695 O O . ALA A 1 94 ? -4.221 -5.314 0.502 1.00 92.50 94 ALA A O 1
ATOM 696 N N . SER A 1 95 ? -2.609 -4.516 1.839 1.00 91.19 95 SER A N 1
ATOM 697 C CA . SER A 1 95 ? -1.836 -3.887 0.760 1.00 91.19 95 SER A CA 1
ATOM 698 C C . SER A 1 95 ? -0.986 -4.878 -0.035 1.00 91.19 95 SER A C 1
ATOM 700 O O . SER A 1 95 ? -0.765 -4.649 -1.218 1.00 91.19 95 SER A O 1
ATOM 702 N N . SER A 1 96 ? -0.512 -5.964 0.581 1.00 93.06 96 SER A N 1
ATOM 703 C CA . SER A 1 96 ? 0.336 -6.974 -0.069 1.00 93.06 96 SER A CA 1
ATOM 704 C C . SER A 1 96 ? -0.289 -7.581 -1.339 1.00 93.06 96 SER A C 1
ATOM 706 O O . SER A 1 96 ? 0.320 -7.428 -2.397 1.00 93.06 96 SER A O 1
ATOM 708 N N . PRO A 1 97 ? -1.506 -8.165 -1.321 1.00 92.88 97 PRO A N 1
ATOM 709 C CA . PRO A 1 97 ? -2.098 -8.752 -2.525 1.00 92.88 97 PRO A CA 1
ATOM 710 C C . PRO A 1 97 ? -2.467 -7.700 -3.583 1.00 92.88 97 PRO A C 1
ATOM 712 O O . PRO A 1 97 ? -2.484 -8.005 -4.774 1.00 92.88 97 PRO A O 1
ATOM 715 N N . LEU A 1 98 ? -2.750 -6.456 -3.175 1.00 92.50 98 LEU A N 1
ATOM 716 C CA . LEU A 1 98 ? -2.967 -5.343 -4.106 1.00 92.50 98 LEU A CA 1
ATOM 717 C C . LEU A 1 98 ? -1.659 -4.949 -4.805 1.00 92.50 98 LEU A C 1
ATOM 719 O O . LEU A 1 98 ? -1.639 -4.704 -6.009 1.00 92.50 98 LEU A O 1
ATOM 723 N N . ALA A 1 99 ? -0.556 -4.908 -4.056 1.00 90.50 99 ALA A N 1
ATOM 724 C CA . ALA A 1 99 ? 0.760 -4.617 -4.600 1.00 90.50 99 ALA A CA 1
ATOM 725 C C . ALA A 1 99 ? 1.224 -5.721 -5.560 1.00 90.50 99 ALA A C 1
ATOM 727 O O . ALA A 1 99 ? 1.727 -5.394 -6.631 1.00 90.50 99 ALA A O 1
ATOM 728 N N . ASP A 1 100 ? 0.988 -6.996 -5.239 1.00 91.62 100 ASP A N 1
ATOM 729 C CA . ASP A 1 100 ? 1.305 -8.114 -6.135 1.00 91.62 100 ASP A CA 1
ATOM 730 C C . ASP A 1 100 ? 0.566 -7.996 -7.473 1.00 91.62 100 ASP A C 1
ATOM 732 O O . ASP A 1 100 ? 1.187 -8.091 -8.528 1.00 91.62 100 ASP A O 1
ATOM 736 N N . GLN A 1 101 ? -0.738 -7.696 -7.462 1.00 91.94 101 GLN A N 1
ATOM 737 C CA . GLN A 1 101 ? -1.513 -7.469 -8.693 1.00 91.94 101 GLN A CA 1
ATOM 738 C C . GLN A 1 101 ? -0.936 -6.328 -9.551 1.00 91.94 101 GLN A C 1
ATOM 740 O O . GLN A 1 101 ? -0.802 -6.461 -10.773 1.00 91.94 101 GLN A O 1
ATOM 745 N N . ILE A 1 102 ? -0.535 -5.221 -8.915 1.00 88.50 102 ILE A N 1
ATOM 746 C CA . ILE A 1 102 ? 0.127 -4.109 -9.607 1.00 88.50 102 ILE A CA 1
ATOM 747 C C . ILE A 1 102 ? 1.452 -4.580 -10.218 1.00 88.50 102 ILE A C 1
ATOM 749 O O . ILE A 1 102 ? 1.710 -4.322 -11.390 1.00 88.50 102 ILE A O 1
ATOM 753 N N . PHE A 1 103 ? 2.279 -5.294 -9.456 1.00 85.19 103 PHE A N 1
ATOM 754 C CA . PHE A 1 103 ? 3.595 -5.767 -9.891 1.00 85.19 103 PHE A CA 1
ATOM 755 C C . PHE A 1 103 ? 3.494 -6.779 -11.038 1.00 85.19 103 PHE A C 1
ATOM 757 O O . PHE A 1 103 ? 4.244 -6.670 -12.012 1.00 85.19 103 PHE A O 1
ATOM 764 N N . HIS A 1 104 ? 2.511 -7.681 -10.991 1.00 86.50 104 HIS A N 1
ATOM 765 C CA . HIS A 1 104 ? 2.228 -8.637 -12.060 1.00 86.50 104 HIS A CA 1
ATOM 766 C C . HIS A 1 104 ? 1.918 -7.949 -13.387 1.00 86.50 104 HIS A C 1
ATOM 768 O O . HIS A 1 104 ? 2.355 -8.426 -14.435 1.00 86.50 104 HIS A O 1
ATOM 774 N N . THR A 1 105 ? 1.228 -6.804 -13.353 1.00 84.31 105 THR A N 1
ATOM 775 C CA . THR A 1 105 ? 0.952 -6.015 -14.565 1.00 84.31 105 THR A CA 1
ATOM 776 C C . THR A 1 105 ? 2.249 -5.589 -15.259 1.00 84.31 105 THR A C 1
ATOM 778 O O . THR A 1 105 ? 2.320 -5.567 -16.486 1.00 84.31 105 THR A O 1
ATOM 781 N N . PHE A 1 106 ? 3.304 -5.337 -14.479 1.00 78.75 106 PHE A N 1
ATOM 782 C CA . PHE A 1 106 ? 4.629 -4.979 -14.980 1.00 78.75 106 PHE A CA 1
ATOM 783 C C . PHE A 1 106 ? 5.550 -6.184 -15.236 1.00 78.75 106 PHE A C 1
ATOM 785 O O . PHE A 1 106 ? 6.721 -5.991 -15.568 1.00 78.75 106 PHE A O 1
ATOM 792 N N . GLY A 1 107 ? 5.049 -7.417 -15.095 1.00 79.62 107 GLY A N 1
ATOM 793 C CA . GLY A 1 107 ? 5.824 -8.651 -15.251 1.00 79.62 107 GLY A CA 1
ATOM 794 C C . GLY A 1 107 ? 6.714 -9.001 -14.052 1.00 79.62 107 GLY A C 1
ATOM 795 O O . GLY A 1 107 ? 7.598 -9.846 -14.181 1.00 79.62 107 GLY A O 1
ATOM 796 N N . ILE A 1 108 ? 6.508 -8.363 -12.895 1.00 82.75 108 ILE A N 1
ATOM 797 C CA . ILE A 1 108 ? 7.233 -8.660 -11.655 1.00 82.75 108 ILE A CA 1
ATOM 798 C C . ILE A 1 108 ? 6.381 -9.614 -10.813 1.00 82.75 108 ILE A C 1
ATOM 800 O O . ILE A 1 108 ? 5.217 -9.333 -10.558 1.00 82.75 108 ILE A O 1
ATOM 804 N N . ALA A 1 109 ? 6.960 -10.737 -10.387 1.00 82.00 109 ALA A N 1
ATOM 805 C CA . ALA A 1 109 ? 6.218 -11.834 -9.756 1.00 82.00 109 ALA A CA 1
ATOM 806 C C . ALA A 1 109 ? 5.747 -11.571 -8.313 1.00 82.00 109 ALA A C 1
ATOM 808 O O . ALA A 1 109 ? 4.848 -12.253 -7.846 1.00 82.00 109 ALA A O 1
ATOM 809 N N . GLU A 1 110 ? 6.375 -10.647 -7.583 1.00 84.88 110 GLU A N 1
ATOM 810 C CA . GLU A 1 110 ? 6.019 -10.346 -6.189 1.00 84.88 110 GLU A CA 1
ATOM 811 C C . GLU A 1 110 ? 6.386 -8.899 -5.860 1.00 84.88 110 GLU A C 1
ATOM 813 O O . GLU A 1 110 ? 7.471 -8.415 -6.215 1.00 84.88 110 GLU A O 1
ATOM 818 N N . ALA A 1 111 ? 5.524 -8.228 -5.102 1.00 88.50 111 ALA A N 1
ATOM 819 C CA . ALA A 1 111 ? 5.838 -6.995 -4.404 1.00 88.50 111 ALA A CA 1
ATOM 820 C C . ALA A 1 111 ? 6.726 -7.273 -3.181 1.00 88.50 111 ALA A C 1
ATOM 822 O O . ALA A 1 111 ? 6.323 -7.116 -2.030 1.00 88.50 111 ALA A O 1
ATOM 823 N N . HIS A 1 112 ? 7.989 -7.616 -3.449 1.00 87.56 112 HIS A N 1
ATOM 824 C CA . HIS A 1 112 ? 8.976 -8.051 -2.457 1.00 87.56 112 HIS A CA 1
ATOM 825 C C . HIS A 1 112 ? 9.143 -7.159 -1.196 1.00 87.56 112 HIS A C 1
ATOM 827 O O . HIS A 1 112 ? 9.582 -7.670 -0.167 1.00 87.56 112 HIS A O 1
ATOM 833 N N . PRO A 1 113 ? 8.847 -5.844 -1.189 1.00 91.25 113 PRO A N 1
ATOM 834 C CA . PRO A 1 113 ? 8.894 -5.047 0.041 1.00 91.25 113 PRO A CA 1
ATOM 835 C C . PRO A 1 113 ? 7.831 -5.378 1.103 1.00 91.25 113 PRO A C 1
ATOM 837 O O . PRO A 1 113 ? 8.025 -5.022 2.271 1.00 91.25 113 PRO A O 1
ATOM 840 N N . LEU A 1 114 ? 6.724 -6.023 0.720 1.00 92.44 114 LEU A N 1
ATOM 841 C CA . LEU A 1 114 ? 5.597 -6.352 1.595 1.00 92.44 114 LEU A CA 1
ATOM 842 C C . LEU A 1 114 ? 5.459 -7.868 1.728 1.00 92.44 114 LEU A C 1
ATOM 844 O O . LEU A 1 114 ? 5.577 -8.592 0.747 1.00 92.44 114 LEU A O 1
ATOM 848 N N . VAL A 1 115 ? 5.177 -8.346 2.935 1.00 92.75 115 VAL A N 1
ATOM 849 C CA . VAL A 1 115 ? 4.915 -9.764 3.187 1.00 92.75 115 VAL A CA 1
ATOM 850 C C . VAL A 1 115 ? 3.418 -9.956 3.417 1.00 92.75 115 VAL A C 1
ATOM 852 O O . VAL A 1 115 ? 2.792 -9.177 4.138 1.00 92.75 115 VAL A O 1
ATOM 855 N N . HIS A 1 116 ? 2.840 -11.007 2.832 1.00 89.31 116 HIS A N 1
ATOM 856 C CA . HIS A 1 116 ? 1.403 -11.295 2.926 1.00 89.31 116 HIS A CA 1
ATOM 857 C C . HIS A 1 116 ? 0.899 -11.443 4.371 1.00 89.31 116 HIS A C 1
ATOM 859 O O . HIS A 1 116 ? -0.240 -11.101 4.675 1.00 89.31 116 HIS A O 1
ATOM 865 N N . THR A 1 117 ? 1.758 -11.898 5.285 1.00 91.06 117 THR A N 1
ATOM 866 C CA . THR A 1 117 ? 1.465 -12.029 6.718 1.00 91.06 117 THR A CA 1
ATOM 867 C C . THR A 1 117 ? 1.466 -10.695 7.476 1.00 91.06 117 THR A C 1
ATOM 869 O O . THR A 1 117 ? 1.034 -10.652 8.629 1.00 91.06 117 THR A O 1
ATOM 872 N N . GLY A 1 118 ? 1.803 -9.581 6.816 1.00 92.06 118 GLY A N 1
ATOM 873 C CA . GLY A 1 118 ? 1.679 -8.226 7.352 1.00 92.06 118 GLY A CA 1
ATOM 874 C C . GLY A 1 118 ? 2.980 -7.602 7.840 1.00 92.06 118 GLY A C 1
ATOM 875 O O . GLY A 1 118 ? 2.946 -6.603 8.560 1.00 92.06 118 GLY A O 1
ATOM 876 N N . GLU A 1 119 ? 4.117 -8.179 7.472 1.00 95.56 119 GLU A N 1
ATOM 877 C CA . GLU A 1 119 ? 5.447 -7.663 7.764 1.00 95.56 119 GLU A CA 1
ATOM 878 C C . GLU A 1 119 ? 6.006 -6.828 6.613 1.00 95.56 119 GLU A C 1
ATOM 880 O O . GLU A 1 119 ? 5.593 -6.918 5.454 1.00 95.56 119 GLU A O 1
ATOM 885 N N . ILE A 1 120 ? 7.007 -6.019 6.947 1.00 93.44 120 ILE A N 1
ATOM 886 C CA . ILE A 1 120 ? 7.790 -5.260 5.978 1.00 93.44 120 ILE A CA 1
ATOM 887 C C . ILE A 1 120 ? 9.178 -5.864 5.862 1.00 93.44 120 ILE A C 1
ATOM 889 O O . ILE A 1 120 ? 9.879 -5.986 6.862 1.00 93.44 120 ILE A O 1
ATOM 893 N N . ARG A 1 121 ? 9.606 -6.150 4.631 1.00 93.88 121 ARG A N 1
ATOM 894 C CA . ARG A 1 121 ? 10.963 -6.611 4.329 1.00 93.88 121 ARG A CA 1
ATOM 895 C C . ARG A 1 121 ? 11.880 -5.408 4.125 1.00 93.88 121 ARG A C 1
ATOM 897 O O . ARG A 1 121 ? 11.961 -4.875 3.020 1.00 93.88 121 ARG A O 1
ATOM 904 N N . ALA A 1 122 ? 12.562 -4.940 5.171 1.00 90.94 122 ALA A N 1
ATOM 905 C CA . ALA A 1 122 ? 13.317 -3.679 5.125 1.00 90.94 122 ALA A CA 1
ATOM 906 C C . ALA A 1 122 ? 14.437 -3.694 4.074 1.00 90.94 122 ALA A C 1
ATOM 908 O O . ALA A 1 122 ? 14.690 -2.688 3.410 1.00 90.94 122 ALA A O 1
ATOM 909 N N . SER A 1 123 ? 15.082 -4.844 3.879 1.00 90.00 123 SER A N 1
ATOM 910 C CA . SER A 1 123 ? 16.159 -5.023 2.898 1.00 90.00 123 SER A CA 1
ATOM 911 C C . SER A 1 123 ? 15.713 -4.790 1.449 1.00 90.00 123 SER A C 1
ATOM 913 O O . SER A 1 123 ? 16.520 -4.339 0.632 1.00 90.00 123 SER A O 1
ATOM 915 N N . ALA A 1 124 ? 14.433 -5.028 1.148 1.00 89.25 124 ALA A N 1
ATOM 916 C CA . ALA A 1 124 ? 13.843 -4.866 -0.178 1.00 89.25 124 ALA A CA 1
ATOM 917 C C . ALA A 1 124 ? 13.502 -3.406 -0.527 1.00 89.25 124 ALA A C 1
ATOM 919 O O . ALA A 1 124 ? 13.204 -3.104 -1.681 1.00 89.25 124 ALA A O 1
ATOM 920 N N . TRP A 1 125 ? 13.567 -2.487 0.440 1.00 87.62 125 TRP A N 1
ATOM 921 C CA . TRP A 1 125 ? 13.384 -1.058 0.188 1.00 87.62 125 TRP A CA 1
ATOM 922 C C . TRP A 1 125 ? 14.679 -0.401 -0.293 1.00 87.62 125 TRP A C 1
ATOM 924 O O . TRP A 1 125 ? 15.783 -0.782 0.112 1.00 87.62 125 TRP A O 1
ATOM 934 N N . HIS A 1 126 ? 14.540 0.641 -1.115 1.00 84.06 126 HIS A N 1
ATOM 935 C CA . HIS A 1 126 ? 15.652 1.516 -1.488 1.00 84.06 126 HIS A CA 1
ATOM 936 C C . HIS A 1 126 ? 16.304 2.117 -0.235 1.00 84.06 126 HIS A C 1
ATOM 938 O O . HIS A 1 126 ? 15.592 2.500 0.695 1.00 84.06 126 HIS A O 1
ATOM 944 N N . PHE A 1 127 ? 17.637 2.216 -0.201 1.00 82.75 127 PHE A N 1
ATOM 945 C CA . PHE A 1 127 ? 18.384 2.578 1.012 1.00 82.75 127 PHE A CA 1
ATOM 946 C C . PHE A 1 127 ? 17.931 3.913 1.629 1.00 82.75 127 PHE A C 1
ATOM 948 O O . PHE A 1 127 ? 17.809 4.000 2.845 1.00 82.75 127 PHE A O 1
ATOM 955 N N . GLU A 1 128 ? 17.575 4.900 0.803 1.00 84.56 128 GLU A N 1
ATOM 956 C CA . GLU A 1 128 ? 17.064 6.212 1.244 1.00 84.56 128 GLU A CA 1
ATOM 957 C C . GLU A 1 128 ? 15.703 6.136 1.957 1.00 84.56 128 GLU A C 1
ATOM 959 O O . GLU A 1 128 ? 15.353 7.009 2.748 1.00 84.56 128 GLU A O 1
ATOM 964 N N . LEU A 1 129 ? 14.919 5.087 1.691 1.00 84.00 129 LEU A N 1
ATOM 965 C CA . LEU A 1 129 ? 13.598 4.879 2.283 1.00 84.00 129 LEU A CA 1
ATOM 966 C C . LEU A 1 129 ? 13.619 3.901 3.460 1.00 84.00 129 LEU A C 1
ATOM 968 O O . LEU A 1 129 ? 12.660 3.889 4.232 1.00 84.00 129 LEU A O 1
ATOM 972 N N . ARG A 1 130 ? 14.690 3.110 3.629 1.00 89.19 130 ARG A N 1
ATOM 973 C CA . ARG A 1 130 ? 14.788 2.052 4.653 1.00 89.19 130 ARG A CA 1
ATOM 974 C C . ARG A 1 130 ? 14.560 2.570 6.067 1.00 89.19 130 ARG A C 1
ATOM 976 O O . ARG A 1 130 ? 13.759 1.995 6.803 1.00 89.19 130 ARG A O 1
ATOM 983 N N . ASP A 1 131 ? 15.207 3.669 6.438 1.00 90.94 131 ASP A N 1
ATOM 984 C CA . ASP A 1 131 ? 15.068 4.229 7.787 1.00 90.94 131 ASP A CA 1
ATOM 985 C C . ASP A 1 131 ? 13.667 4.794 8.013 1.00 90.94 131 ASP A C 1
ATOM 987 O O . ASP A 1 131 ? 13.053 4.574 9.059 1.00 90.94 131 ASP A O 1
ATOM 991 N N . THR A 1 132 ? 13.122 5.458 6.993 1.00 90.19 132 THR A N 1
ATOM 992 C CA . THR A 1 132 ? 11.774 6.031 7.040 1.00 90.19 132 THR A CA 1
ATOM 993 C C . THR A 1 132 ? 10.718 4.940 7.199 1.00 90.19 132 THR A C 1
ATOM 995 O O . THR A 1 132 ? 9.854 5.050 8.073 1.00 90.19 132 THR A O 1
ATOM 998 N N . ILE A 1 133 ? 10.787 3.872 6.395 1.00 90.50 133 ILE A N 1
ATOM 999 C CA . ILE A 1 133 ? 9.804 2.787 6.451 1.00 90.50 133 ILE A CA 1
ATOM 1000 C C . ILE A 1 133 ? 9.944 1.966 7.734 1.00 90.50 133 ILE A C 1
ATOM 1002 O O . ILE A 1 133 ? 8.939 1.635 8.358 1.00 90.50 133 ILE A O 1
ATOM 1006 N N . THR A 1 134 ? 11.172 1.719 8.194 1.00 93.62 134 THR A N 1
ATOM 1007 C CA . THR A 1 134 ? 11.427 0.984 9.441 1.00 93.62 134 THR A CA 1
ATOM 1008 C C . THR A 1 134 ? 10.946 1.778 10.655 1.00 93.62 134 THR A C 1
ATOM 1010 O O . THR A 1 134 ? 10.312 1.224 11.553 1.00 93.62 134 THR A O 1
ATOM 1013 N N . SER A 1 135 ? 11.193 3.091 10.684 1.00 94.38 135 SER A N 1
ATOM 1014 C CA . SER A 1 135 ? 10.698 3.986 11.735 1.00 94.38 135 SER A CA 1
ATOM 1015 C C . SER A 1 135 ? 9.168 4.048 11.752 1.00 94.38 135 SER A C 1
ATOM 1017 O O . SER A 1 135 ? 8.545 3.930 12.813 1.00 94.38 135 SER A O 1
ATOM 1019 N N . TRP A 1 136 ? 8.542 4.146 10.574 1.00 93.00 136 TRP A N 1
ATOM 1020 C CA . TRP A 1 136 ? 7.088 4.075 10.445 1.00 93.00 136 TRP A CA 1
ATOM 1021 C C . TRP A 1 136 ? 6.538 2.745 10.974 1.00 93.00 136 TRP A C 1
ATOM 1023 O O . TRP A 1 136 ? 5.621 2.760 11.796 1.00 93.00 136 TRP A O 1
ATOM 1033 N N . ALA A 1 137 ? 7.131 1.620 10.566 1.00 93.81 137 ALA A N 1
ATOM 1034 C CA . ALA A 1 137 ? 6.689 0.283 10.948 1.00 93.81 137 ALA A CA 1
ATOM 1035 C C . ALA A 1 137 ? 6.749 0.094 12.468 1.00 93.81 137 ALA A C 1
ATOM 1037 O O . ALA A 1 137 ? 5.752 -0.276 13.087 1.00 93.81 137 ALA A O 1
ATOM 1038 N N . ARG A 1 138 ? 7.869 0.480 13.094 1.00 94.88 138 ARG A N 1
ATOM 1039 C CA . ARG A 1 138 ? 8.035 0.463 14.557 1.00 94.88 138 ARG A CA 1
ATOM 1040 C C . ARG A 1 138 ? 6.991 1.319 15.264 1.00 94.88 138 ARG A C 1
ATOM 1042 O O . ARG A 1 138 ? 6.353 0.851 16.201 1.00 94.88 138 ARG A O 1
ATOM 1049 N N . THR A 1 139 ? 6.768 2.542 14.784 1.00 93.94 139 THR A N 1
ATOM 1050 C CA . THR A 1 139 ? 5.766 3.460 15.355 1.00 93.94 139 THR A CA 1
ATOM 1051 C C . THR A 1 139 ? 4.348 2.883 15.293 1.00 93.94 139 THR A C 1
ATOM 1053 O O . THR A 1 139 ? 3.514 3.183 16.143 1.00 93.94 139 THR A O 1
ATOM 1056 N N . ARG A 1 140 ? 4.060 2.055 14.284 1.00 92.19 140 ARG A N 1
ATOM 1057 C CA . ARG A 1 140 ? 2.749 1.431 14.059 1.00 92.19 140 ARG A CA 1
ATOM 1058 C C . ARG A 1 140 ? 2.637 0.004 14.599 1.00 92.19 140 ARG A C 1
ATOM 1060 O O . ARG A 1 140 ? 1.571 -0.601 14.500 1.00 92.19 140 ARG A O 1
ATOM 1067 N N . GLY A 1 141 ? 3.703 -0.539 15.186 1.00 93.75 141 GLY A N 1
ATOM 1068 C CA . GLY A 1 141 ? 3.744 -1.929 15.638 1.00 93.75 141 GLY A CA 1
ATOM 1069 C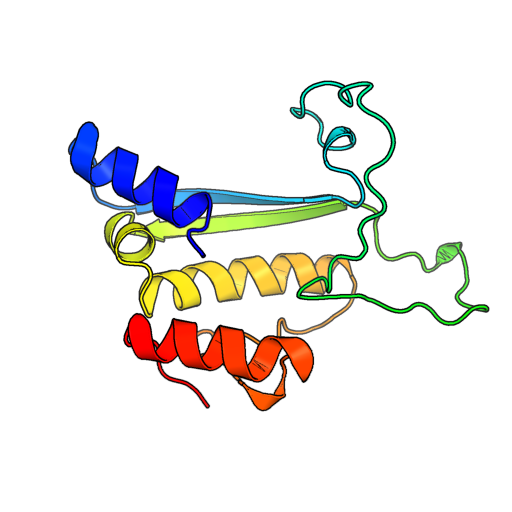 C . GLY A 1 141 ? 3.595 -2.941 14.497 1.00 93.75 141 GLY A C 1
ATOM 1070 O O . GLY A 1 141 ? 3.014 -4.000 14.706 1.00 93.75 141 GLY A O 1
ATOM 1071 N N . VAL A 1 142 ? 4.073 -2.593 13.301 1.00 95.94 142 VAL A N 1
ATOM 1072 C CA . VAL A 1 142 ? 4.193 -3.493 12.148 1.00 95.94 142 VAL A CA 1
ATOM 1073 C C . VAL A 1 142 ? 5.534 -4.230 12.256 1.00 95.94 142 VAL A C 1
ATOM 1075 O O . VAL A 1 142 ? 6.560 -3.561 12.428 1.00 95.94 142 VAL A O 1
ATOM 1078 N N . PRO A 1 143 ? 5.571 -5.573 12.166 1.00 96.44 143 PRO A N 1
ATOM 1079 C CA . PRO A 1 143 ? 6.828 -6.310 12.217 1.00 96.44 143 PRO A CA 1
ATOM 1080 C C . PRO A 1 143 ? 7.715 -6.005 11.003 1.00 96.44 143 PRO A C 1
ATOM 1082 O O . PRO A 1 143 ? 7.230 -5.811 9.887 1.00 96.44 143 PRO A O 1
ATOM 1085 N N . VAL A 1 144 ? 9.028 -5.971 11.228 1.00 95.75 144 VAL A N 1
ATOM 1086 C CA . VAL A 1 144 ? 10.037 -5.735 10.189 1.00 95.75 144 VAL A CA 1
ATOM 1087 C C . VAL A 1 144 ? 10.964 -6.941 10.129 1.00 95.75 144 VAL A C 1
ATOM 1089 O O . VAL A 1 144 ? 11.458 -7.373 11.173 1.00 95.75 144 VAL A O 1
ATOM 1092 N N . VAL A 1 145 ? 11.191 -7.446 8.918 1.00 92.94 145 VAL A N 1
ATOM 1093 C CA . VAL A 1 145 ? 12.066 -8.582 8.593 1.00 92.94 145 VAL A CA 1
ATOM 1094 C C . VAL A 1 145 ? 13.167 -8.196 7.611 1.00 92.94 145 VAL A C 1
ATOM 1096 O O . VAL A 1 145 ? 13.013 -7.188 6.875 1.00 92.94 145 VAL A O 1
#

Organism: NCBI:txid68175